Protein AF-A0A3S9T0Z7-F1 (afdb_monomer_lite)

Structure (mmCIF, N/CA/C/O backbone):
data_AF-A0A3S9T0Z7-F1
#
_entry.id   AF-A0A3S9T0Z7-F1
#
loop_
_atom_site.group_PDB
_atom_site.id
_atom_site.type_symbol
_atom_site.label_atom_id
_atom_site.label_alt_id
_atom_site.label_comp_id
_atom_site.label_asym_id
_atom_site.label_entity_id
_atom_site.label_seq_id
_atom_site.pdbx_PDB_ins_code
_atom_site.Cartn_x
_atom_site.Cartn_y
_atom_site.Cartn_z
_atom_site.occupancy
_atom_site.B_iso_or_equiv
_atom_site.auth_seq_id
_atom_site.auth_comp_id
_atom_site.auth_asym_id
_atom_site.auth_atom_id
_atom_site.pdbx_PDB_model_num
ATOM 1 N N . MET A 1 1 ? -10.564 4.261 22.800 1.00 48.69 1 MET A N 1
ATOM 2 C CA . MET A 1 1 ? -10.337 4.241 21.341 1.00 48.69 1 MET A CA 1
ATOM 3 C C . MET A 1 1 ? -9.182 3.302 21.036 1.00 48.69 1 MET A C 1
ATOM 5 O O . MET A 1 1 ? -8.049 3.611 21.394 1.00 48.69 1 MET A O 1
ATOM 9 N N . SER A 1 2 ? -9.467 2.132 20.470 1.00 53.19 2 SER A N 1
ATOM 10 C CA . SER A 1 2 ? -8.429 1.225 19.968 1.00 53.19 2 SER A CA 1
ATOM 11 C C . SER A 1 2 ? -7.765 1.882 18.758 1.00 53.19 2 SER A C 1
ATOM 13 O O . SER A 1 2 ? -8.461 2.317 17.846 1.00 53.19 2 SER A O 1
ATOM 15 N N . ARG A 1 3 ? -6.435 2.024 18.768 1.00 75.56 3 ARG A N 1
ATOM 16 C CA . ARG A 1 3 ? -5.690 2.535 17.608 1.00 75.56 3 ARG A CA 1
ATOM 17 C C . ARG A 1 3 ? -5.573 1.397 16.596 1.00 75.56 3 ARG A C 1
ATOM 19 O O . ARG A 1 3 ? -4.730 0.516 16.766 1.00 75.56 3 ARG A O 1
ATOM 26 N N . GLU A 1 4 ? -6.462 1.381 15.611 1.00 87.56 4 GLU A N 1
ATOM 27 C CA . GLU A 1 4 ? -6.404 0.463 14.473 1.00 87.56 4 GLU A CA 1
ATOM 28 C C . GLU A 1 4 ? -5.782 1.179 13.267 1.00 87.56 4 GLU A C 1
ATOM 30 O O . GLU A 1 4 ? -6.104 2.336 12.995 1.00 87.56 4 GLU A O 1
ATOM 35 N N . TYR A 1 5 ? -4.874 0.513 12.557 1.00 89.88 5 TYR A N 1
ATOM 36 C CA . TYR A 1 5 ? -4.278 1.024 11.322 1.00 89.88 5 TYR A CA 1
ATOM 37 C C . TYR A 1 5 ? -4.024 -0.112 10.335 1.00 89.88 5 TYR A C 1
ATOM 39 O O . TYR A 1 5 ? -3.832 -1.264 10.722 1.00 89.88 5 TYR A O 1
ATOM 47 N N . LEU A 1 6 ? -4.044 0.214 9.050 1.00 91.44 6 LEU A N 1
ATOM 48 C CA . LEU A 1 6 ? -3.667 -0.686 7.974 1.00 91.44 6 LEU A CA 1
ATOM 49 C C . LEU A 1 6 ? -2.192 -0.510 7.643 1.00 91.44 6 LEU A C 1
ATOM 51 O O . LEU A 1 6 ? -1.677 0.608 7.644 1.00 91.44 6 LEU A O 1
ATOM 55 N N . VAL A 1 7 ? -1.545 -1.622 7.327 1.00 91.38 7 VAL A N 1
ATOM 56 C CA . VAL A 1 7 ? -0.173 -1.694 6.838 1.00 91.38 7 VAL A CA 1
ATOM 57 C C . VAL A 1 7 ? -0.194 -2.301 5.445 1.00 91.38 7 VAL A C 1
ATOM 59 O O . VAL A 1 7 ? -0.643 -3.433 5.283 1.00 91.38 7 VAL A O 1
ATOM 62 N N . PHE A 1 8 ? 0.288 -1.552 4.460 1.00 92.25 8 PHE A N 1
ATOM 63 C CA . PHE A 1 8 ? 0.450 -2.016 3.087 1.00 92.25 8 PHE A CA 1
ATOM 64 C C . PHE A 1 8 ? 1.888 -2.497 2.908 1.00 92.25 8 PHE A C 1
ATOM 66 O O . PHE A 1 8 ? 2.829 -1.759 3.215 1.00 92.25 8 PHE A O 1
ATOM 73 N N . THR A 1 9 ? 2.047 -3.727 2.429 1.00 91.62 9 THR A N 1
ATOM 74 C CA . THR A 1 9 ? 3.343 -4.310 2.078 1.00 91.62 9 THR A CA 1
ATOM 75 C C . THR A 1 9 ? 3.509 -4.369 0.567 1.00 91.62 9 THR A C 1
ATOM 77 O O . THR A 1 9 ? 2.538 -4.417 -0.197 1.00 91.62 9 THR A O 1
ATOM 80 N N . PHE A 1 10 ? 4.766 -4.348 0.139 1.00 91.81 10 PHE A N 1
ATOM 81 C CA . PHE A 1 10 ? 5.149 -4.269 -1.259 1.00 91.81 10 PHE A CA 1
ATOM 82 C C . PHE A 1 10 ? 6.219 -5.316 -1.563 1.00 91.81 10 PHE A C 1
ATOM 84 O O . PHE A 1 10 ? 7.082 -5.543 -0.716 1.00 91.81 10 PHE A O 1
ATOM 91 N N . PRO A 1 11 ? 6.245 -5.857 -2.794 1.00 90.62 11 PRO A N 1
ATOM 92 C CA . PRO A 1 11 ? 7.161 -6.937 -3.163 1.00 90.62 11 PRO A CA 1
ATOM 93 C C . PRO A 1 11 ? 8.638 -6.518 -3.185 1.00 90.62 11 PRO A C 1
ATOM 95 O O . PRO A 1 11 ? 9.523 -7.366 -3.267 1.00 90.62 11 PRO A O 1
ATOM 98 N N . SER A 1 12 ? 8.932 -5.214 -3.177 1.00 90.62 12 SER A N 1
ATOM 99 C CA . SER A 1 12 ? 10.295 -4.699 -3.046 1.00 90.62 12 SER A CA 1
ATOM 100 C C . SER A 1 12 ? 10.319 -3.242 -2.585 1.00 90.62 12 SER A C 1
ATOM 102 O O . SER A 1 12 ? 9.343 -2.505 -2.753 1.00 90.62 12 SER A O 1
ATOM 104 N N . THR A 1 13 ? 11.478 -2.791 -2.096 1.00 89.31 13 THR A N 1
ATOM 105 C CA . THR A 1 13 ? 11.726 -1.391 -1.714 1.00 89.31 13 THR A CA 1
ATOM 106 C C . THR A 1 13 ? 11.449 -0.412 -2.860 1.00 89.31 13 THR A C 1
ATOM 108 O O . THR A 1 13 ? 10.934 0.675 -2.627 1.00 89.31 13 THR A O 1
ATOM 111 N N . TYR A 1 14 ? 11.701 -0.802 -4.118 1.00 90.19 14 TYR A N 1
ATOM 112 C CA . TYR A 1 14 ? 11.364 0.023 -5.288 1.00 90.19 14 TYR A CA 1
ATOM 113 C C . TYR A 1 14 ? 9.862 0.348 -5.357 1.00 90.19 14 TYR A C 1
ATOM 115 O O . TYR A 1 14 ? 9.484 1.494 -5.599 1.00 90.19 14 TYR A O 1
ATOM 123 N N . HIS A 1 15 ? 9.001 -0.642 -5.106 1.00 91.50 15 HIS A N 1
ATOM 124 C CA . HIS A 1 15 ? 7.552 -0.445 -5.095 1.00 91.50 15 HIS A CA 1
ATOM 125 C C . HIS A 1 15 ? 7.115 0.405 -3.901 1.00 91.50 15 HIS A C 1
ATOM 127 O O . HIS A 1 15 ? 6.285 1.293 -4.076 1.00 91.50 15 HIS A O 1
ATOM 133 N N . ALA A 1 16 ? 7.718 0.193 -2.726 1.00 90.62 16 ALA A N 1
ATOM 134 C CA . ALA A 1 16 ? 7.445 0.993 -1.534 1.00 90.62 16 ALA A CA 1
ATOM 135 C C . ALA A 1 16 ? 7.780 2.481 -1.745 1.00 90.62 16 ALA A C 1
ATOM 137 O O . ALA A 1 16 ? 6.944 3.340 -1.478 1.00 90.62 16 ALA A O 1
ATOM 138 N N . LEU A 1 17 ? 8.949 2.796 -2.316 1.00 90.69 17 LEU A N 1
ATOM 139 C CA . LEU A 1 17 ? 9.360 4.177 -2.604 1.00 90.69 17 LEU A CA 1
ATOM 140 C C . LEU A 1 17 ? 8.479 4.843 -3.668 1.00 90.69 17 LEU A C 1
ATOM 142 O O . LEU A 1 17 ? 8.149 6.026 -3.570 1.00 90.69 17 LEU A O 1
ATOM 146 N N . ARG A 1 18 ? 8.068 4.093 -4.698 1.00 91.81 18 ARG A N 1
ATOM 147 C CA . ARG A 1 18 ? 7.116 4.605 -5.693 1.00 91.81 18 ARG A CA 1
ATOM 148 C C . ARG A 1 18 ? 5.746 4.870 -5.083 1.00 91.81 18 ARG A C 1
ATOM 150 O O . ARG A 1 18 ? 5.129 5.875 -5.426 1.00 91.81 18 ARG A O 1
ATOM 157 N N . ALA A 1 19 ? 5.297 3.997 -4.188 1.00 92.38 19 ALA A N 1
ATOM 158 C CA . ALA A 1 19 ? 4.038 4.153 -3.477 1.00 92.38 19 ALA A CA 1
ATOM 159 C C . ALA A 1 19 ? 4.080 5.388 -2.573 1.00 92.38 19 ALA A C 1
ATOM 161 O O . ALA A 1 19 ? 3.167 6.204 -2.616 1.00 92.38 19 ALA A O 1
ATOM 162 N N . GLU A 1 20 ? 5.173 5.581 -1.831 1.00 92.06 20 GLU A N 1
ATOM 163 C CA . GLU A 1 20 ? 5.414 6.777 -1.021 1.00 92.06 20 GLU A CA 1
ATOM 164 C C . GLU A 1 20 ? 5.331 8.054 -1.865 1.00 92.06 20 GLU A C 1
ATOM 166 O O . GLU A 1 20 ? 4.615 8.990 -1.507 1.00 92.06 20 GLU A O 1
ATOM 171 N N . LYS A 1 21 ? 6.011 8.081 -3.018 1.00 91.50 21 LYS A N 1
ATOM 172 C CA . LYS A 1 21 ? 5.983 9.232 -3.926 1.00 91.50 21 LYS A CA 1
ATOM 173 C C . LYS A 1 21 ? 4.569 9.526 -4.434 1.00 91.50 21 LYS A C 1
ATOM 175 O O . LYS A 1 21 ? 4.135 10.671 -4.347 1.00 91.50 21 LYS A O 1
ATOM 180 N N . ALA A 1 22 ? 3.851 8.508 -4.911 1.00 91.94 22 ALA A N 1
ATOM 181 C CA . ALA A 1 22 ? 2.483 8.658 -5.410 1.00 91.94 22 ALA A CA 1
ATOM 182 C C . ALA A 1 22 ? 1.532 9.182 -4.323 1.00 91.94 22 ALA A C 1
ATOM 184 O O . ALA A 1 22 ? 0.718 10.071 -4.56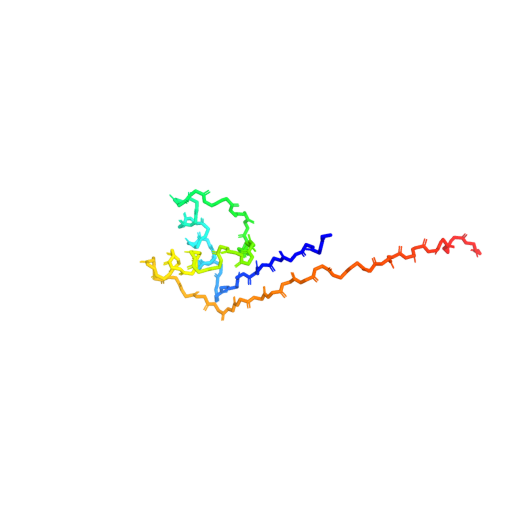6 1.00 91.94 22 ALA A O 1
ATOM 185 N N . LEU A 1 23 ? 1.664 8.675 -3.098 1.00 91.94 23 LEU A N 1
ATOM 186 C CA . LEU A 1 23 ? 0.881 9.142 -1.960 1.00 91.94 23 LEU A CA 1
ATOM 187 C C . LEU A 1 23 ? 1.206 10.591 -1.598 1.00 91.94 23 LEU A C 1
ATOM 189 O O . LEU A 1 23 ? 0.290 11.387 -1.397 1.00 91.94 23 LEU A O 1
ATOM 193 N N . LYS A 1 24 ? 2.487 10.964 -1.595 1.00 90.94 24 LYS A N 1
ATOM 194 C CA . LYS A 1 24 ? 2.923 12.337 -1.325 1.00 90.94 24 LYS A CA 1
ATOM 195 C C . LYS A 1 24 ? 2.370 13.331 -2.347 1.00 90.94 24 LYS A C 1
ATOM 197 O O . LYS A 1 24 ? 1.949 14.417 -1.962 1.00 90.94 24 LYS A O 1
ATOM 202 N N . GLU A 1 25 ? 2.331 12.953 -3.623 1.00 91.56 25 GLU A N 1
ATOM 203 C CA . GLU A 1 25 ? 1.7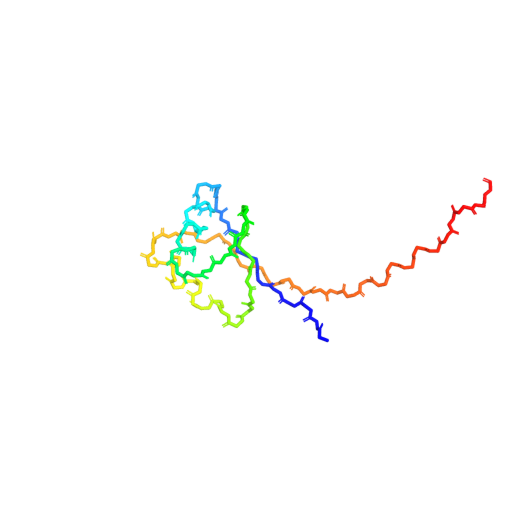34 13.756 -4.703 1.00 91.56 25 GLU A CA 1
ATOM 204 C C . GLU A 1 25 ? 0.215 13.944 -4.527 1.00 91.56 25 GLU A C 1
ATOM 206 O O . GLU A 1 25 ? -0.330 14.950 -4.972 1.00 91.56 25 GLU A O 1
ATOM 211 N N . ASN A 1 26 ? -0.448 13.039 -3.801 1.00 88.19 26 ASN A N 1
ATOM 212 C CA . ASN A 1 26 ? -1.872 13.098 -3.458 1.00 88.19 26 ASN A CA 1
ATOM 213 C C . ASN A 1 26 ? -2.143 13.655 -2.041 1.00 88.19 26 ASN A C 1
ATOM 215 O O . ASN A 1 26 ? -3.242 13.507 -1.515 1.00 88.19 26 ASN A O 1
ATOM 219 N N . GLY A 1 27 ? -1.154 14.289 -1.397 1.00 88.44 27 GLY A N 1
ATOM 220 C CA . GLY A 1 27 ? -1.312 14.923 -0.078 1.00 88.44 27 GLY A CA 1
ATOM 221 C C . GLY A 1 27 ? -1.185 13.977 1.124 1.00 88.44 27 GLY A C 1
ATOM 222 O O . GLY A 1 27 ? -1.390 14.393 2.267 1.00 88.44 27 GLY A O 1
ATOM 223 N N . TYR A 1 28 ? -0.808 12.717 0.899 1.00 87.00 28 TYR A N 1
ATOM 224 C CA . TYR A 1 28 ? -0.589 11.727 1.949 1.00 87.00 28 TYR A CA 1
ATOM 225 C C . TYR A 1 28 ? 0.885 11.656 2.345 1.00 87.00 28 TYR A C 1
ATOM 227 O O . TYR A 1 28 ? 1.744 11.221 1.581 1.00 87.00 28 TYR A O 1
ATOM 235 N N . HIS A 1 29 ? 1.180 12.021 3.589 1.00 79.62 29 HIS A N 1
ATOM 236 C CA . HIS A 1 29 ? 2.525 11.920 4.147 1.00 79.62 29 HIS A CA 1
ATOM 237 C C . HIS A 1 29 ? 2.704 10.576 4.865 1.00 79.62 29 HIS A C 1
ATOM 239 O O . HIS A 1 29 ? 2.305 10.417 6.018 1.00 79.62 29 HIS A O 1
ATOM 245 N N . ASN A 1 30 ? 3.305 9.606 4.175 1.00 78.31 30 ASN A N 1
ATOM 246 C CA . ASN A 1 30 ? 3.862 8.393 4.776 1.00 78.31 30 ASN A CA 1
ATOM 247 C C . ASN A 1 30 ? 5.387 8.460 4.676 1.00 78.31 30 ASN A C 1
ATOM 249 O O . ASN A 1 30 ? 5.899 8.930 3.668 1.00 78.31 30 ASN A O 1
ATOM 253 N N . CYS A 1 31 ? 6.099 8.006 5.706 1.00 63.34 31 CYS A N 1
ATOM 254 C CA . CYS A 1 31 ? 7.561 7.989 5.715 1.00 63.34 31 CYS A CA 1
ATOM 255 C C . CYS A 1 31 ? 8.049 6.554 5.937 1.00 63.34 31 CYS A C 1
ATOM 257 O O . CYS A 1 31 ? 7.659 5.924 6.924 1.00 63.34 31 CYS A O 1
ATOM 259 N N . GLY A 1 32 ? 8.947 6.075 5.073 1.00 63.19 32 GLY A N 1
ATOM 260 C CA . GLY A 1 32 ? 9.631 4.788 5.220 1.00 63.19 32 GLY A CA 1
ATOM 261 C C . GLY A 1 32 ? 9.071 3.669 4.339 1.00 63.19 32 GLY A C 1
ATOM 262 O O . GLY A 1 32 ? 8.179 3.868 3.524 1.00 63.19 32 GLY A O 1
ATOM 263 N N . GLU A 1 33 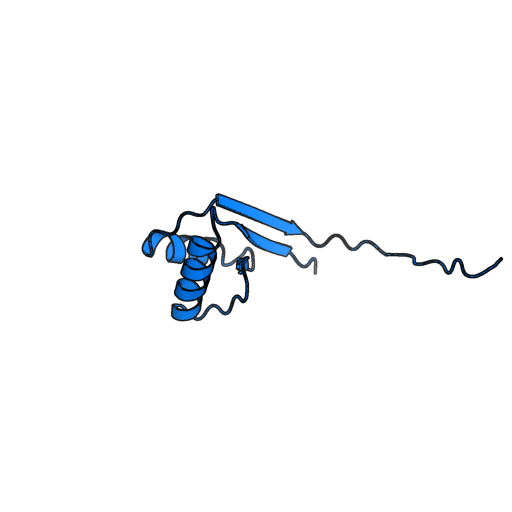? 9.597 2.458 4.522 1.00 65.44 33 GLU A N 1
ATOM 264 C CA . GLU A 1 33 ? 9.342 1.297 3.647 1.00 65.44 33 GLU A CA 1
ATOM 265 C C . GLU A 1 33 ? 7.912 0.731 3.727 1.00 65.44 33 GLU A C 1
ATOM 267 O O . GLU A 1 33 ? 7.566 -0.207 3.010 1.00 65.44 33 GLU A O 1
ATOM 272 N N . VAL A 1 34 ? 7.076 1.271 4.618 1.00 75.88 34 VAL A N 1
ATOM 273 C CA . VAL A 1 34 ? 5.756 0.732 4.938 1.00 75.88 34 VAL A CA 1
ATOM 274 C C . VAL A 1 34 ? 4.723 1.848 4.965 1.00 75.88 34 VAL A C 1
ATOM 276 O O . VAL A 1 34 ? 4.849 2.795 5.739 1.00 75.88 34 VAL A O 1
ATOM 279 N N . ILE A 1 35 ? 3.645 1.684 4.198 1.00 84.88 35 ILE A N 1
ATOM 280 C CA . ILE A 1 35 ? 2.528 2.631 4.187 1.00 84.88 35 ILE A CA 1
ATOM 281 C C . ILE A 1 35 ? 1.548 2.279 5.304 1.00 84.88 35 ILE A C 1
ATOM 283 O O . ILE A 1 35 ? 0.923 1.214 5.301 1.00 84.88 35 ILE A O 1
ATOM 287 N N . ARG A 1 36 ? 1.422 3.192 6.273 1.00 88.69 36 ARG A N 1
ATOM 288 C CA . ARG A 1 36 ? 0.497 3.089 7.407 1.00 88.69 36 ARG A CA 1
ATOM 289 C C . ARG A 1 36 ? -0.649 4.068 7.240 1.00 88.69 36 ARG A C 1
ATOM 291 O O . ARG A 1 36 ? -0.420 5.272 7.144 1.00 88.69 36 ARG A O 1
ATOM 298 N N . VAL A 1 37 ? -1.879 3.570 7.225 1.00 89.69 37 VAL A N 1
ATOM 299 C CA . VAL A 1 37 ? -3.066 4.402 6.974 1.00 89.69 37 VAL A CA 1
ATOM 300 C C . VAL A 1 37 ? -4.228 4.008 7.873 1.00 89.69 37 VAL A C 1
ATOM 302 O O . VAL A 1 37 ? -4.267 2.906 8.420 1.00 89.69 37 VAL A O 1
ATOM 305 N N . LYS A 1 38 ? -5.196 4.909 8.047 1.00 90.00 38 LYS A N 1
ATOM 306 C CA . LYS A 1 38 ? -6.446 4.567 8.733 1.00 90.00 38 LYS A CA 1
ATOM 307 C C . LYS A 1 38 ? -7.284 3.621 7.858 1.00 90.00 38 LYS A C 1
ATOM 309 O O . LYS A 1 38 ? -7.247 3.757 6.635 1.00 90.00 38 LYS A O 1
ATOM 314 N N . PRO A 1 39 ? -8.080 2.710 8.444 1.00 91.06 39 PRO A N 1
ATOM 315 C CA . PRO A 1 39 ? -8.965 1.837 7.670 1.00 91.06 39 PRO A CA 1
ATOM 316 C C . PRO A 1 39 ? -9.967 2.587 6.779 1.00 91.06 39 PRO A C 1
ATOM 318 O O . PRO A 1 39 ? -10.289 2.111 5.696 1.00 91.06 39 PRO A O 1
ATOM 321 N N . GLU A 1 40 ? -10.410 3.770 7.211 1.00 92.44 40 GLU A N 1
ATOM 322 C CA . GLU A 1 40 ? -11.387 4.619 6.509 1.00 92.44 40 GLU A CA 1
ATOM 323 C C . GLU A 1 40 ? -10.922 5.045 5.109 1.00 92.44 40 GLU A C 1
ATOM 325 O O . GLU A 1 40 ? -11.727 5.116 4.188 1.00 92.44 40 GLU A O 1
ATOM 330 N N . ILE A 1 41 ? -9.616 5.260 4.928 1.00 91.12 41 ILE A N 1
ATOM 331 C CA . ILE A 1 41 ? -9.030 5.726 3.661 1.00 91.12 41 ILE A CA 1
ATOM 332 C C . ILE A 1 41 ? -8.481 4.577 2.804 1.00 91.12 41 ILE A C 1
ATOM 334 O O . ILE A 1 41 ? -7.798 4.806 1.812 1.00 91.12 41 ILE A O 1
ATOM 338 N N . LYS A 1 42 ? -8.769 3.315 3.160 1.00 92.25 42 LYS A N 1
ATOM 339 C CA . LYS A 1 42 ? -8.238 2.131 2.461 1.00 92.25 42 LYS A CA 1
ATOM 340 C C . LYS A 1 42 ? -8.490 2.176 0.954 1.00 92.25 42 LYS A C 1
ATOM 342 O O . LYS A 1 42 ? -7.560 1.967 0.183 1.00 92.25 42 LYS A O 1
ATOM 347 N N . LEU A 1 43 ? -9.745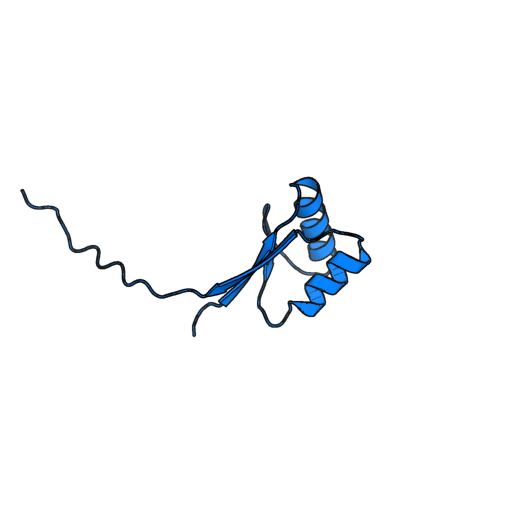 2.394 0.558 1.00 93.62 43 LEU A N 1
ATOM 348 C CA . LEU A 1 43 ? -10.159 2.340 -0.847 1.00 93.62 43 LEU A CA 1
ATOM 349 C C . LEU A 1 43 ? -9.504 3.450 -1.668 1.00 93.62 43 LEU A C 1
ATOM 351 O O . LEU A 1 43 ? -9.100 3.218 -2.801 1.00 93.62 43 LEU A O 1
ATOM 355 N N . GLU A 1 44 ? -9.353 4.629 -1.072 1.00 93.56 44 GLU A N 1
ATOM 356 C CA . GLU A 1 44 ? -8.700 5.768 -1.707 1.00 93.56 44 GLU A CA 1
ATOM 357 C C . GLU A 1 44 ? -7.216 5.488 -1.966 1.00 93.56 44 GLU A C 1
ATOM 359 O O . GLU A 1 44 ? -6.740 5.631 -3.088 1.00 93.56 44 GLU A O 1
ATOM 364 N N . ILE A 1 45 ? -6.508 4.977 -0.955 1.00 93.00 45 ILE A N 1
ATOM 365 C CA . ILE A 1 45 ? -5.097 4.594 -1.072 1.00 93.00 45 ILE A CA 1
ATOM 366 C C . ILE A 1 45 ? -4.915 3.480 -2.106 1.00 93.00 45 ILE A C 1
ATOM 368 O O . ILE A 1 45 ? -3.994 3.543 -2.914 1.00 93.00 45 ILE A O 1
ATOM 372 N N . GLN A 1 46 ? -5.796 2.473 -2.126 1.00 93.44 46 GLN A N 1
ATOM 373 C CA . GLN A 1 46 ? -5.741 1.411 -3.135 1.00 93.44 46 GLN A CA 1
ATOM 374 C C . GLN A 1 46 ? -5.915 1.959 -4.551 1.00 93.44 46 GLN A C 1
ATOM 376 O O . GLN A 1 46 ? -5.137 1.594 -5.426 1.00 93.44 46 GLN A O 1
ATOM 381 N N . LYS A 1 47 ? -6.877 2.864 -4.754 1.00 94.88 47 LYS A N 1
ATOM 382 C CA . LYS A 1 47 ? -7.132 3.483 -6.055 1.00 94.88 47 LYS A CA 1
ATOM 383 C C . LYS A 1 47 ? -5.924 4.279 -6.556 1.00 94.88 47 LYS A C 1
ATOM 385 O O . LYS A 1 47 ? -5.509 4.076 -7.689 1.00 94.88 47 LYS A O 1
ATOM 390 N N . ILE A 1 48 ? -5.311 5.104 -5.702 1.00 93.62 48 ILE A N 1
ATOM 391 C CA . ILE A 1 48 ? -4.102 5.871 -6.056 1.00 93.62 48 ILE A CA 1
ATOM 392 C C . ILE A 1 48 ? -2.969 4.931 -6.491 1.00 93.62 48 ILE A C 1
ATOM 394 O O . ILE A 1 48 ? -2.291 5.171 -7.488 1.00 93.62 48 ILE A O 1
ATOM 398 N N . LEU A 1 49 ? -2.748 3.844 -5.747 1.00 92.75 49 LEU A N 1
ATOM 399 C CA . LEU A 1 49 ? -1.682 2.891 -6.061 1.00 92.75 49 LEU A CA 1
ATOM 400 C C . LEU A 1 49 ? -1.967 2.106 -7.351 1.00 92.75 49 LEU A C 1
ATOM 402 O O . LEU A 1 49 ? -1.040 1.858 -8.122 1.00 92.75 49 LEU A O 1
ATOM 406 N N . GLU A 1 50 ? -3.227 1.758 -7.610 1.00 93.19 50 GLU A N 1
ATOM 407 C CA . GLU A 1 50 ? -3.665 1.083 -8.835 1.00 93.19 50 GLU A CA 1
ATOM 408 C C . GLU A 1 50 ? -3.519 1.980 -10.073 1.00 93.19 50 GLU A C 1
ATOM 410 O O . GLU A 1 50 ? -2.959 1.538 -11.075 1.00 93.19 50 GLU A O 1
ATOM 415 N N . GLU A 1 51 ? -3.915 3.254 -9.986 1.00 93.38 51 GLU A N 1
ATOM 416 C CA . GLU A 1 51 ? -3.782 4.240 -11.072 1.00 93.38 51 GLU A CA 1
ATOM 417 C C . GLU A 1 51 ? -2.322 4.443 -11.507 1.00 93.38 51 GLU A C 1
ATOM 419 O O . GLU A 1 51 ? -2.037 4.660 -12.684 1.00 93.38 51 GLU A O 1
ATOM 424 N N . VAL A 1 52 ? -1.376 4.313 -10.573 1.00 90.50 52 VAL A N 1
ATOM 425 C CA . VAL A 1 52 ? 0.070 4.443 -10.831 1.00 90.50 52 VAL A CA 1
ATOM 426 C C . VAL A 1 52 ? 0.721 3.093 -11.204 1.00 90.50 52 VAL A C 1
ATOM 428 O O . VAL A 1 52 ? 1.925 3.021 -11.488 1.00 90.50 52 VAL A O 1
ATOM 431 N N . GLY A 1 53 ? -0.064 2.012 -11.238 1.00 92.31 53 GLY A N 1
ATOM 432 C CA . GLY A 1 53 ? 0.379 0.666 -11.604 1.00 92.31 53 GLY A CA 1
ATOM 433 C C . GLY A 1 53 ? 1.273 0.005 -10.553 1.00 92.31 53 GLY A C 1
ATOM 434 O O . GLY A 1 53 ? 2.171 -0.766 -10.895 1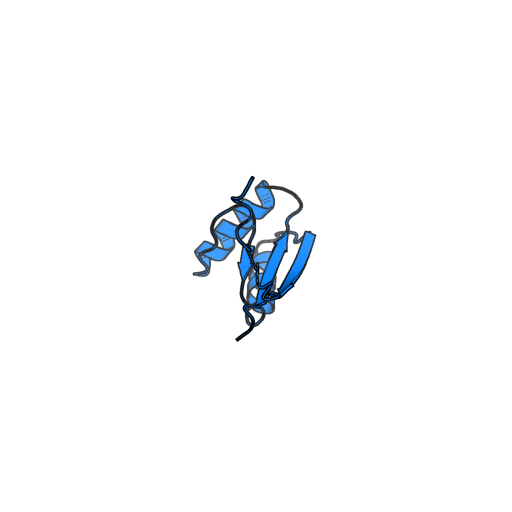.00 92.31 53 GLY A O 1
ATOM 435 N N . ILE A 1 54 ? 1.088 0.330 -9.272 1.00 92.12 54 ILE A N 1
ATOM 436 C CA . ILE A 1 54 ? 1.890 -0.206 -8.171 1.00 92.12 54 ILE A CA 1
ATOM 437 C C . ILE A 1 54 ? 1.222 -1.458 -7.610 1.00 92.12 54 ILE A C 1
ATOM 439 O O . ILE A 1 54 ? 0.114 -1.420 -7.078 1.00 92.12 54 ILE A O 1
ATOM 443 N N . LYS A 1 55 ? 1.939 -2.582 -7.669 1.00 89.50 55 LYS A N 1
ATOM 444 C CA . LYS A 1 55 ? 1.474 -3.845 -7.098 1.00 89.50 55 LYS A CA 1
ATOM 445 C C . LYS A 1 55 ? 1.600 -3.837 -5.573 1.00 89.50 55 LYS A C 1
ATOM 447 O O . LYS A 1 55 ? 2.700 -3.708 -5.037 1.00 89.50 55 LYS A O 1
ATOM 452 N N . ILE A 1 56 ? 0.474 -4.036 -4.896 1.00 91.81 56 ILE A N 1
ATOM 453 C CA . ILE A 1 56 ? 0.406 -4.287 -3.452 1.00 91.81 56 ILE A CA 1
ATOM 454 C C . ILE A 1 56 ? 0.589 -5.791 -3.222 1.00 91.81 56 ILE A C 1
ATOM 456 O O . ILE A 1 56 ? -0.009 -6.600 -3.933 1.00 91.81 56 ILE A O 1
ATOM 460 N N . GLU A 1 57 ? 1.412 -6.170 -2.248 1.00 92.25 57 GLU A N 1
ATOM 461 C CA . GLU A 1 57 ? 1.609 -7.575 -1.879 1.00 92.25 57 GLU A CA 1
ATOM 462 C C . GLU A 1 57 ? 0.545 -8.040 -0.884 1.00 92.25 57 GLU A C 1
ATOM 464 O O . GLU A 1 57 ? -0.165 -9.011 -1.141 1.00 92.25 57 GLU A O 1
ATOM 469 N N . ALA A 1 58 ? 0.388 -7.318 0.226 1.00 91.06 58 ALA A N 1
ATOM 470 C CA . ALA A 1 58 ? -0.645 -7.583 1.216 1.00 91.06 58 ALA A CA 1
ATOM 471 C C . ALA A 1 58 ? -1.070 -6.307 1.957 1.00 91.06 58 ALA A C 1
ATOM 473 O O . ALA A 1 58 ? -0.389 -5.279 1.949 1.00 91.06 58 ALA A O 1
ATOM 474 N N . ILE A 1 59 ? -2.232 -6.384 2.610 1.00 93.00 59 ILE A N 1
ATOM 475 C CA . ILE A 1 59 ? -2.757 -5.331 3.484 1.00 93.00 59 ILE A CA 1
ATOM 476 C C . ILE A 1 59 ? -3.112 -5.969 4.827 1.00 93.00 59 ILE A C 1
ATOM 478 O O . ILE A 1 59 ? -3.999 -6.819 4.900 1.00 93.00 59 ILE A O 1
ATOM 482 N N . HIS A 1 60 ? -2.448 -5.540 5.897 1.00 91.69 60 HIS A N 1
ATOM 483 C CA . HIS A 1 60 ? -2.648 -6.063 7.247 1.00 91.69 60 HIS A CA 1
ATOM 484 C C . HIS A 1 60 ? -3.411 -5.063 8.113 1.00 91.69 60 HIS A C 1
ATOM 486 O O . HIS A 1 60 ? -3.021 -3.901 8.202 1.00 91.69 60 HIS A O 1
ATOM 492 N N . LEU A 1 61 ? -4.464 -5.513 8.799 1.00 92.25 61 LEU A N 1
ATOM 493 C CA . LEU A 1 61 ? -5.137 -4.724 9.831 1.00 92.25 61 LEU A CA 1
ATOM 494 C C . LEU A 1 61 ? -4.450 -4.934 11.177 1.00 92.25 61 LEU A C 1
ATOM 496 O O . LEU A 1 61 ? -4.557 -5.999 11.783 1.00 92.25 61 LEU A O 1
ATOM 500 N N . ILE A 1 62 ? -3.771 -3.898 11.658 1.00 89.19 62 ILE A N 1
ATOM 501 C CA . ILE A 1 62 ? -3.120 -3.896 12.960 1.00 89.19 62 ILE A CA 1
ATOM 502 C C . ILE A 1 62 ? -4.059 -3.271 13.981 1.00 89.19 62 ILE A C 1
ATOM 504 O O . ILE A 1 62 ? -4.410 -2.094 13.897 1.00 89.19 62 ILE A O 1
ATOM 508 N N . LYS A 1 63 ? -4.446 -4.068 14.976 1.00 87.75 63 LYS A N 1
ATOM 509 C CA . LYS A 1 63 ? -5.236 -3.621 16.123 1.00 87.75 63 LYS A CA 1
ATOM 5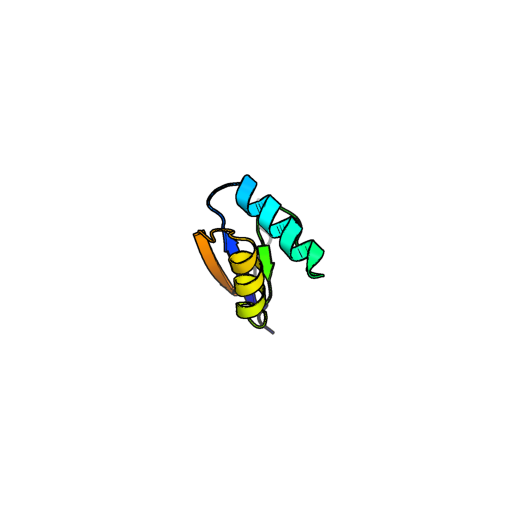10 C C . LYS A 1 63 ? -4.316 -3.503 17.327 1.00 87.75 63 LYS A C 1
ATOM 512 O O . LYS A 1 63 ? -3.722 -4.495 17.745 1.00 87.75 63 LYS A O 1
ATOM 517 N N . SER A 1 64 ? -4.185 -2.306 17.898 1.00 73.19 64 SER A N 1
ATOM 518 C CA . SER A 1 64 ? -3.457 -2.145 19.158 1.00 73.19 64 SER A CA 1
ATOM 519 C C . SER A 1 64 ? -4.198 -2.891 20.269 1.00 73.19 64 SER A C 1
ATOM 521 O O . SER A 1 64 ? -5.244 -2.451 20.746 1.00 73.19 64 SER A O 1
ATOM 523 N N . GLN A 1 65 ? -3.655 -4.035 20.678 1.00 68.69 65 GLN A N 1
ATOM 524 C CA . GLN A 1 65 ? -4.027 -4.671 21.932 1.00 68.69 65 GLN A CA 1
ATOM 525 C C . GLN A 1 65 ? -3.259 -3.945 23.036 1.00 68.69 65 GLN A C 1
ATOM 527 O O . GLN A 1 65 ? -2.028 -3.929 23.025 1.00 68.69 65 GLN A O 1
ATOM 532 N N . LYS A 1 66 ? -3.962 -3.307 23.978 1.00 58.34 66 LYS A N 1
ATOM 533 C CA . LYS A 1 66 ? -3.327 -2.819 25.207 1.00 58.34 66 LYS A CA 1
ATOM 534 C C . LYS A 1 66 ? -2.788 -4.034 25.970 1.00 58.34 66 LYS A C 1
ATOM 536 O O . LYS A 1 66 ? -3.516 -4.634 26.751 1.00 58.34 66 LYS A O 1
ATOM 541 N N . LYS A 1 67 ? -1.523 -4.403 25.768 1.00 53.19 67 LYS A N 1
ATOM 542 C CA . LYS A 1 67 ? -0.798 -5.166 26.782 1.00 53.19 67 LYS A CA 1
ATOM 543 C C . LYS A 1 67 ? -0.423 -4.173 27.875 1.00 53.19 67 LYS A C 1
ATOM 545 O O . LYS A 1 67 ? 0.398 -3.290 27.645 1.00 53.19 67 LYS A O 1
ATOM 550 N N . HIS A 1 68 ? -1.057 -4.290 29.040 1.00 50.94 68 HIS A N 1
ATOM 551 C CA . HIS A 1 68 ? -0.444 -3.805 30.271 1.00 50.94 68 HIS A CA 1
ATOM 552 C C . HIS A 1 68 ? 0.874 -4.566 30.409 1.00 50.94 68 HIS A C 1
ATOM 554 O O . HIS A 1 68 ? 0.871 -5.761 30.688 1.00 50.94 68 HIS A O 1
ATOM 560 N N . ILE A 1 69 ? 1.993 -3.901 30.139 1.00 54.69 69 ILE A N 1
ATOM 561 C CA . ILE A 1 69 ? 3.282 -4.399 30.597 1.00 54.69 69 ILE A CA 1
ATOM 562 C C . ILE A 1 69 ? 3.336 -3.988 32.069 1.00 54.69 69 ILE A C 1
ATOM 564 O O . ILE A 1 69 ? 3.679 -2.852 32.385 1.00 54.69 69 ILE A O 1
ATOM 568 N N . LEU A 1 70 ? 2.897 -4.883 32.957 1.00 48.22 70 LEU A N 1
ATOM 569 C CA . LEU A 1 70 ? 3.342 -4.859 34.347 1.00 48.22 70 LEU A CA 1
ATOM 570 C C . LEU A 1 70 ? 4.830 -5.199 34.293 1.00 48.22 70 LEU A C 1
ATOM 572 O O . LEU A 1 70 ? 5.209 -6.365 34.219 1.00 48.22 70 LEU A O 1
ATOM 576 N N . ILE A 1 71 ? 5.671 -4.171 34.213 1.00 55.47 71 ILE A N 1
ATOM 577 C CA . ILE A 1 71 ? 7.076 -4.318 34.574 1.00 55.47 71 ILE A CA 1
ATOM 578 C C . ILE A 1 71 ? 7.073 -4.251 36.099 1.00 55.47 71 ILE A C 1
ATOM 580 O O . ILE A 1 71 ? 7.306 -3.194 36.680 1.00 55.47 71 ILE A O 1
ATOM 584 N N . ASP A 1 72 ? 6.688 -5.349 36.746 1.00 47.56 72 ASP A N 1
ATOM 585 C CA . ASP A 1 72 ? 6.931 -5.478 38.174 1.00 47.56 72 ASP A CA 1
ATOM 586 C C . ASP A 1 72 ? 8.446 -5.565 38.356 1.00 47.56 72 ASP A C 1
ATOM 588 O O . ASP A 1 72 ? 9.123 -6.424 37.785 1.00 47.56 72 ASP A O 1
ATOM 592 N N . ASN A 1 73 ? 8.970 -4.584 39.087 1.00 52.31 73 ASN A N 1
ATOM 593 C CA . ASN A 1 73 ? 10.361 -4.456 39.485 1.00 52.31 73 ASN A CA 1
ATOM 594 C C . ASN A 1 73 ? 10.922 -5.799 39.974 1.00 52.31 73 ASN A C 1
ATOM 596 O O . ASN A 1 73 ? 10.628 -6.223 41.087 1.00 52.31 73 ASN A O 1
ATOM 600 N N . PHE A 1 74 ? 11.804 -6.411 39.188 1.00 51.69 74 PHE A N 1
ATOM 601 C CA . PHE A 1 74 ? 12.717 -7.450 39.665 1.00 51.69 74 PHE A CA 1
ATOM 602 C C . PHE A 1 74 ? 14.139 -6.874 39.733 1.00 51.69 74 PHE A C 1
ATOM 604 O O . PHE A 1 74 ? 15.057 -7.319 39.055 1.00 51.69 74 PHE A O 1
ATOM 611 N N . PHE A 1 75 ? 14.308 -5.825 40.542 1.00 54.38 75 PHE A N 1
ATOM 612 C CA . PHE A 1 75 ? 15.588 -5.542 41.188 1.00 54.38 75 PHE A CA 1
ATOM 613 C C . PHE A 1 75 ? 15.429 -5.916 42.654 1.00 54.38 75 PHE A C 1
ATOM 615 O O . PHE A 1 75 ? 14.762 -5.218 43.415 1.00 54.38 75 PHE A O 1
ATOM 622 N N . GLY A 1 76 ? 16.014 -7.047 43.021 1.00 50.31 76 GLY A N 1
ATOM 623 C CA . GLY A 1 76 ? 16.032 -7.525 44.390 1.00 50.31 76 GLY A CA 1
ATOM 624 C C . GLY A 1 76 ? 16.489 -8.967 44.442 1.00 50.31 76 GLY A C 1
ATOM 625 O O . GLY A 1 76 ? 15.642 -9.831 44.603 1.00 50.31 76 GLY A O 1
ATOM 626 N N . PHE A 1 77 ? 17.787 -9.196 44.232 1.00 44.97 77 PHE A N 1
ATOM 627 C CA . PHE A 1 77 ? 18.648 -10.094 45.011 1.00 44.97 77 PHE A CA 1
ATOM 628 C C . PHE A 1 77 ? 20.111 -9.773 44.696 1.00 44.97 77 PHE A C 1
ATOM 630 O O . PHE A 1 77 ? 20.408 -9.500 43.510 1.00 44.97 77 PHE A O 1
#

pLDDT: mean 81.68, std 15.73, range [44.97, 94.88]

Organism: NCBI:txid1323375

InterPro domains:
  IPR021778 Putative Se/S carrier protein-like [PF11823] (5-60)

Sequence (77 aa):
MSREYLVFTFPSTYHALRAEKALKENGYHNCGEVIRVKPEIKLEIQKILEEVGIKIEAIHLIKSQKKHILIDNFFGF

Secondary structure (DSSP, 8-state):
---EEEEEE-SSHHHHHHHHHHHHHTT----SSSEEE-GGGHHHHHHHHHHTTPPP-EEEEEE--------------

Radius of gyration: 16.98 Å; chains: 1; bounding box: 30×25×57 Å

Foldseek 3Di:
DWDKKKKWAAPDQVLQVVLCVLCVVVVHHDDDSIDIGHPVCVVVSVVSCVVVVRDTPDMDIDTDDPDPPPPPDPPDD